Protein AF-A0A9D6HP53-F1 (afdb_monomer_lite)

Secondary structure (DSSP, 8-state):
--------------PPPGGGB-TTSSB-GGGHHHHHHHHHHHHHHTT-

Structure (mmCIF, N/CA/C/O backbone):
data_AF-A0A9D6HP53-F1
#
_entry.id   AF-A0A9D6HP53-F1
#
loop_
_atom_site.group_PDB
_atom_site.id
_atom_site.type_symbol
_atom_site.label_atom_id
_atom_site.label_alt_id
_atom_site.label_comp_id
_atom_site.label_asym_id
_atom_site.label_entity_id
_atom_site.label_seq_id
_atom_site.pdbx_PDB_ins_code
_atom_site.Cartn_x
_atom_site.Cartn_y
_atom_site.Cartn_z
_atom_site.occupancy
_atom_site.B_iso_or_equiv
_atom_site.auth_seq_id
_atom_site.auth_comp_id
_atom_site.auth_asym_id
_atom_site.auth_atom_id
_atom_site.pdbx_PDB_model_num
ATOM 1 N N . MET A 1 1 ? -0.310 4.895 39.758 1.00 51.38 1 MET A N 1
ATOM 2 C CA . MET A 1 1 ? 0.461 4.458 38.572 1.00 51.38 1 MET A CA 1
ATOM 3 C C . MET A 1 1 ? -0.503 3.706 37.666 1.00 51.38 1 MET A C 1
ATOM 5 O O . MET A 1 1 ? -0.976 2.663 38.085 1.00 51.38 1 MET A O 1
ATOM 9 N N . GLY A 1 2 ? -0.867 4.252 36.504 1.00 59.00 2 GLY A N 1
ATOM 10 C CA . GLY A 1 2 ? -1.764 3.573 35.557 1.00 59.00 2 GLY A CA 1
ATOM 11 C C . GLY A 1 2 ? -2.779 4.520 34.929 1.00 59.00 2 GLY A C 1
ATOM 12 O O . GLY A 1 2 ? -3.819 4.791 35.511 1.00 59.00 2 GLY A O 1
ATOM 13 N N . GLY A 1 3 ? -2.443 5.039 33.754 1.00 52.19 3 GLY A N 1
ATOM 14 C CA . GLY A 1 3 ? -3.296 5.940 32.986 1.00 52.19 3 GLY A CA 1
ATOM 15 C C . GLY A 1 3 ? -2.545 6.498 31.786 1.00 52.19 3 GLY A C 1
ATOM 16 O O . GLY A 1 3 ? -2.491 7.708 31.603 1.00 52.19 3 GLY A O 1
ATOM 17 N N . ALA A 1 4 ? -1.871 5.632 31.025 1.00 58.12 4 ALA A N 1
ATOM 18 C CA . ALA A 1 4 ? -1.280 6.034 29.759 1.00 58.12 4 ALA A CA 1
ATOM 19 C C . ALA A 1 4 ? -2.428 6.277 28.773 1.00 58.12 4 ALA A C 1
ATOM 21 O O . ALA A 1 4 ? -3.020 5.331 28.259 1.00 58.12 4 ALA A O 1
ATOM 22 N N . GLY A 1 5 ? -2.755 7.546 28.532 1.00 58.44 5 GLY A N 1
ATOM 23 C CA . GLY A 1 5 ? -3.533 7.964 27.371 1.00 58.44 5 GLY A CA 1
ATOM 24 C C . GLY A 1 5 ? -2.715 7.721 26.105 1.00 58.44 5 GLY A C 1
ATOM 25 O O . GLY A 1 5 ? -2.140 8.648 25.545 1.00 58.44 5 GLY A O 1
ATOM 26 N N . GLY A 1 6 ? -2.584 6.458 25.701 1.00 63.44 6 GLY A N 1
ATOM 27 C CA . GLY A 1 6 ? -2.024 6.090 24.410 1.00 63.44 6 GLY A CA 1
ATOM 28 C C . GLY A 1 6 ? -3.072 6.369 23.346 1.00 63.44 6 GLY A C 1
ATOM 29 O O . GLY A 1 6 ? -4.142 5.764 23.373 1.00 63.44 6 GLY A O 1
ATOM 30 N N . GLY A 1 7 ? -2.787 7.300 22.434 1.00 74.12 7 GLY A N 1
ATOM 31 C CA . GLY A 1 7 ? -3.608 7.476 21.240 1.00 74.12 7 GLY A CA 1
ATOM 32 C C . GLY A 1 7 ? -3.782 6.134 20.528 1.00 74.12 7 GLY A C 1
ATOM 33 O O . GLY A 1 7 ? -2.864 5.314 20.499 1.00 74.12 7 GLY A O 1
ATOM 34 N N . ILE A 1 8 ? -4.971 5.888 19.990 1.00 82.19 8 ILE A N 1
ATOM 35 C CA . ILE A 1 8 ? -5.259 4.649 19.270 1.00 82.19 8 ILE A CA 1
ATOM 36 C C . ILE A 1 8 ? -4.419 4.647 17.990 1.00 82.19 8 ILE A C 1
ATOM 38 O O . ILE A 1 8 ? -4.523 5.561 17.172 1.00 82.19 8 ILE A O 1
ATOM 42 N N . VAL A 1 9 ? -3.580 3.625 17.821 1.00 86.75 9 VAL A N 1
ATOM 43 C CA . VAL A 1 9 ? -2.738 3.437 16.633 1.00 86.75 9 VAL A CA 1
ATOM 44 C C . VAL A 1 9 ? -3.153 2.145 15.941 1.00 86.75 9 VAL A C 1
ATOM 46 O O . VAL A 1 9 ? -3.107 1.078 16.549 1.00 86.75 9 VAL A O 1
ATOM 49 N N . ALA A 1 10 ? -3.508 2.237 14.659 1.00 88.50 10 ALA A N 1
ATOM 50 C CA . ALA A 1 10 ? -3.755 1.081 13.802 1.00 88.50 10 ALA A CA 1
ATOM 51 C C . ALA A 1 10 ? -2.614 0.916 12.791 1.00 88.50 10 ALA A C 1
ATOM 53 O O . ALA A 1 10 ? -2.101 1.894 12.249 1.00 88.50 10 ALA A O 1
ATOM 54 N N . SER A 1 11 ? -2.236 -0.330 12.505 1.00 92.25 11 SER A N 1
ATOM 55 C CA . SER A 1 11 ? -1.258 -0.670 11.467 1.00 92.25 11 SER A CA 1
ATOM 56 C C . SER A 1 11 ? -1.891 -1.608 10.448 1.00 92.25 11 SER A C 1
ATOM 58 O O . SER A 1 11 ? -2.491 -2.615 10.820 1.00 92.25 11 SER A O 1
ATOM 60 N N . THR A 1 12 ? -1.752 -1.281 9.162 1.00 93.94 12 THR A N 1
ATOM 61 C CA . THR A 1 12 ? -2.304 -2.069 8.052 1.00 93.94 12 THR A CA 1
ATOM 62 C C . THR A 1 12 ? -1.183 -2.494 7.119 1.00 93.94 12 THR A C 1
ATOM 64 O O . THR A 1 12 ? -0.460 -1.658 6.579 1.00 93.94 12 THR A O 1
ATOM 67 N N . LYS A 1 13 ? -1.037 -3.805 6.904 1.00 94.88 13 LYS A N 1
ATOM 68 C CA . LYS A 1 13 ? -0.066 -4.345 5.946 1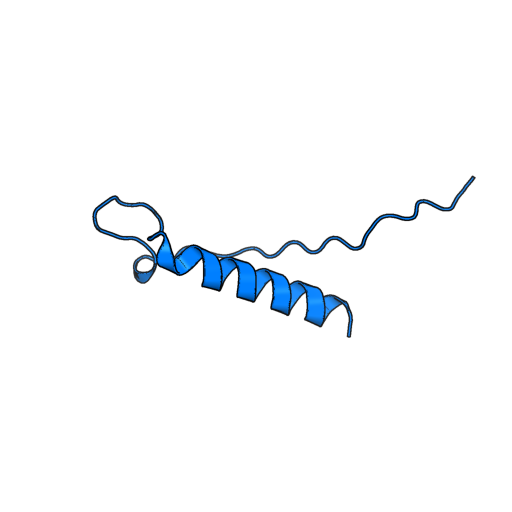.00 94.88 13 LYS A CA 1
ATOM 69 C C . LYS A 1 13 ? -0.665 -4.320 4.544 1.00 94.88 13 LYS A C 1
ATOM 71 O O . LYS A 1 13 ? -1.671 -4.977 4.291 1.00 94.88 13 LYS A O 1
ATOM 76 N N . LEU A 1 14 ? -0.013 -3.611 3.628 1.00 93.81 14 LEU A N 1
ATOM 77 C CA . LEU A 1 14 ? -0.386 -3.564 2.216 1.00 93.81 14 LEU A CA 1
ATOM 78 C C . LEU A 1 14 ? 0.685 -4.240 1.367 1.00 93.81 14 LEU A C 1
ATOM 80 O O . LEU A 1 14 ? 1.876 -3.963 1.504 1.00 93.81 14 LEU A O 1
ATOM 84 N N . ARG A 1 15 ? 0.255 -5.130 0.470 1.00 94.50 15 ARG A N 1
ATOM 85 C CA . ARG A 1 15 ? 1.131 -5.732 -0.536 1.00 94.50 15 ARG A CA 1
ATOM 86 C C . ARG A 1 15 ? 1.082 -4.894 -1.806 1.00 94.50 15 ARG A C 1
ATOM 88 O O . ARG A 1 15 ? 0.029 -4.806 -2.435 1.00 94.50 15 ARG A O 1
ATOM 95 N N . VAL A 1 16 ? 2.231 -4.352 -2.200 1.00 94.25 16 VAL A N 1
ATOM 96 C CA . VAL A 1 16 ? 2.392 -3.658 -3.483 1.00 94.25 16 VAL A CA 1
ATOM 97 C C . VAL A 1 16 ? 2.201 -4.659 -4.620 1.00 94.25 16 VAL A C 1
ATOM 99 O O . VAL A 1 16 ? 2.843 -5.716 -4.643 1.00 94.25 16 VAL A O 1
ATOM 102 N N . ARG A 1 17 ? 1.293 -4.357 -5.549 1.00 93.06 17 ARG A N 1
ATOM 103 C CA . ARG A 1 17 ? 1.071 -5.162 -6.755 1.00 93.06 17 ARG A CA 1
ATOM 104 C C . ARG A 1 17 ? 1.869 -4.577 -7.914 1.00 93.06 17 ARG A C 1
ATOM 106 O O . ARG A 1 17 ? 2.150 -3.387 -7.942 1.00 93.06 17 ARG A O 1
ATOM 113 N N . TYR A 1 18 ? 2.169 -5.406 -8.913 1.00 92.25 18 TYR A N 1
ATOM 114 C CA . TYR A 1 18 ? 2.886 -4.964 -10.117 1.00 92.25 18 TYR A CA 1
ATOM 115 C C . TYR A 1 18 ? 2.186 -3.791 -10.824 1.00 92.25 18 TYR A C 1
ATOM 117 O O . TYR A 1 18 ? 2.832 -2.846 -11.255 1.00 92.25 18 TYR A O 1
ATOM 125 N N . LYS A 1 19 ? 0.847 -3.799 -10.849 1.00 92.56 19 LYS A N 1
ATOM 126 C CA . LYS A 1 19 ? 0.041 -2.703 -11.408 1.00 92.56 19 LYS A CA 1
ATOM 127 C C . LYS A 1 19 ? 0.216 -1.360 -10.685 1.00 92.56 19 LYS A C 1
ATOM 129 O O . LYS A 1 19 ? -0.135 -0.329 -11.242 1.00 92.56 19 LYS A O 1
ATOM 134 N N . ASP A 1 20 ? 0.673 -1.385 -9.432 1.00 93.88 20 ASP A N 1
ATOM 135 C CA . ASP A 1 20 ? 0.815 -0.181 -8.616 1.00 93.88 20 ASP A CA 1
ATOM 136 C C . ASP A 1 20 ? 2.172 0.503 -8.874 1.00 93.88 20 ASP A C 1
ATOM 138 O O . ASP A 1 20 ? 2.399 1.620 -8.401 1.00 93.88 20 ASP A O 1
ATOM 142 N N . THR A 1 21 ? 3.067 -0.168 -9.613 1.00 93.44 21 THR A N 1
ATOM 143 C CA . THR A 1 21 ? 4.409 0.302 -9.968 1.00 93.44 21 THR A CA 1
ATOM 144 C C . THR A 1 21 ? 4.479 0.792 -11.411 1.00 93.44 21 THR A C 1
ATOM 146 O O . THR A 1 21 ? 3.789 0.255 -12.275 1.00 93.44 21 THR A O 1
ATOM 149 N N . ASP A 1 22 ? 5.317 1.792 -11.678 1.00 90.94 22 ASP A N 1
ATOM 150 C CA . ASP A 1 22 ? 5.528 2.352 -13.018 1.00 90.94 22 ASP A CA 1
ATOM 151 C C . ASP A 1 22 ? 6.891 1.945 -13.623 1.00 90.94 22 ASP A C 1
ATOM 153 O O . ASP A 1 22 ? 7.627 1.114 -13.080 1.00 90.94 22 ASP A O 1
ATOM 157 N N . CYS A 1 23 ? 7.247 2.535 -14.770 1.00 90.06 23 CYS A N 1
ATOM 158 C CA . CYS A 1 23 ? 8.520 2.286 -15.454 1.00 90.06 23 CYS A CA 1
ATOM 159 C C . CYS A 1 23 ? 9.764 2.612 -14.603 1.00 90.06 23 CYS A C 1
ATOM 161 O O . CYS A 1 23 ? 10.859 2.159 -14.939 1.00 90.06 23 CYS A O 1
ATOM 163 N N . MET A 1 24 ? 9.620 3.360 -13.504 1.00 91.38 24 MET A N 1
ATOM 164 C CA . MET A 1 24 ? 10.695 3.657 -12.554 1.00 91.38 24 MET A CA 1
ATOM 165 C C . MET A 1 24 ? 10.876 2.551 -11.501 1.00 91.38 24 MET A C 1
ATOM 167 O O . MET A 1 24 ? 11.756 2.659 -10.650 1.00 91.38 24 MET A O 1
ATOM 171 N N . LYS A 1 25 ? 10.090 1.462 -11.570 1.00 88.38 25 LYS A N 1
ATOM 172 C CA . LYS A 1 25 ? 10.132 0.297 -10.661 1.00 88.38 25 LYS A CA 1
ATOM 173 C C . LYS A 1 25 ? 9.829 0.642 -9.200 1.00 88.38 25 LYS A C 1
ATOM 175 O O . LYS A 1 25 ? 10.196 -0.103 -8.292 1.00 88.38 25 LYS A O 1
ATOM 180 N N . VAL A 1 26 ? 9.136 1.751 -8.977 1.00 92.69 26 VAL A N 1
ATOM 181 C CA . VAL A 1 26 ? 8.633 2.191 -7.674 1.00 92.69 26 VAL A CA 1
ATOM 182 C C . VAL A 1 26 ? 7.122 2.357 -7.752 1.00 92.69 26 VAL A C 1
ATOM 184 O O . VAL A 1 26 ? 6.544 2.331 -8.837 1.00 92.69 26 VAL A O 1
ATOM 187 N N . VAL A 1 27 ? 6.468 2.495 -6.599 1.00 94.94 27 VAL A N 1
ATOM 188 C CA . VAL A 1 27 ? 5.031 2.785 -6.558 1.00 94.94 27 VAL A CA 1
ATOM 189 C C . VAL A 1 27 ? 4.784 4.140 -7.214 1.00 94.94 27 VAL A C 1
ATOM 191 O O . VAL A 1 27 ? 5.377 5.142 -6.808 1.00 94.94 27 VAL A O 1
ATOM 194 N N . TYR A 1 28 ? 3.892 4.161 -8.202 1.00 96.06 28 TYR A N 1
ATOM 195 C CA . TYR A 1 28 ? 3.468 5.395 -8.848 1.00 96.06 28 TYR A CA 1
ATOM 196 C C . TYR A 1 28 ? 2.853 6.339 -7.811 1.00 96.06 28 TYR A C 1
ATOM 198 O O . TYR A 1 28 ? 1.997 5.929 -7.023 1.00 96.06 28 TYR A O 1
ATOM 206 N N . TYR A 1 29 ? 3.252 7.612 -7.820 1.00 94.12 29 TYR A N 1
ATOM 207 C CA . TYR A 1 29 ? 2.881 8.563 -6.767 1.00 94.12 29 TYR A CA 1
ATOM 208 C C . TYR A 1 29 ? 1.362 8.723 -6.584 1.00 94.12 29 TYR A C 1
ATOM 210 O O . TYR A 1 29 ? 0.895 8.945 -5.467 1.00 94.12 29 TYR A O 1
ATOM 218 N N . GLY A 1 30 ? 0.577 8.552 -7.653 1.00 94.00 30 GLY A N 1
ATOM 219 C CA . GLY A 1 30 ? -0.885 8.619 -7.589 1.00 94.00 30 GLY A CA 1
ATOM 220 C C . GLY A 1 30 ? -1.518 7.532 -6.713 1.00 94.00 30 GLY A C 1
ATOM 221 O O . GLY A 1 30 ? -2.617 7.728 -6.203 1.00 94.00 30 GLY A O 1
ATOM 222 N N . ASN A 1 31 ? -0.819 6.420 -6.471 1.00 94.69 31 ASN A N 1
ATOM 223 C CA . ASN A 1 31 ? -1.335 5.297 -5.687 1.00 94.69 31 ASN A CA 1
ATOM 224 C C . ASN A 1 31 ? -1.165 5.482 -4.168 1.00 94.69 31 ASN A C 1
ATOM 226 O O . ASN A 1 31 ? -1.791 4.756 -3.394 1.00 94.69 31 ASN A O 1
ATOM 230 N N . TYR A 1 32 ? -0.375 6.462 -3.708 1.00 94.94 32 TYR A N 1
ATOM 231 C CA . TYR A 1 32 ? -0.192 6.694 -2.269 1.00 94.94 32 TYR A CA 1
ATOM 232 C C . TYR A 1 32 ? -1.485 7.127 -1.569 1.00 94.94 32 TYR A C 1
ATOM 234 O O . TYR A 1 32 ? -1.745 6.686 -0.450 1.00 94.94 32 TYR A O 1
ATOM 242 N N . LEU A 1 33 ? -2.330 7.929 -2.229 1.00 95.81 33 LEU A N 1
ATOM 243 C CA . LEU A 1 33 ? -3.625 8.339 -1.670 1.00 95.81 33 LEU A CA 1
ATOM 244 C C . LEU A 1 33 ? -4.531 7.132 -1.406 1.00 95.81 33 LEU A C 1
ATOM 246 O O . LEU A 1 33 ? -5.141 7.042 -0.343 1.00 95.81 33 LEU A O 1
ATOM 250 N N . THR A 1 34 ? -4.543 6.162 -2.320 1.00 95.88 34 THR A N 1
ATOM 251 C CA . THR A 1 34 ? -5.275 4.904 -2.139 1.00 95.88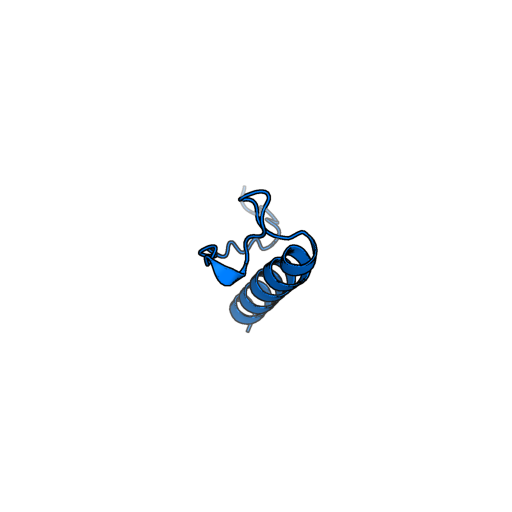 34 THR A CA 1
ATOM 252 C C . THR A 1 34 ? -4.733 4.102 -0.955 1.00 95.88 34 THR A C 1
ATOM 254 O O . THR A 1 34 ? -5.508 3.539 -0.189 1.00 95.88 34 THR A O 1
ATOM 257 N N . TYR A 1 35 ? -3.413 4.059 -0.749 1.00 95.56 35 TYR A N 1
ATOM 258 C CA . TYR A 1 35 ? -2.832 3.352 0.401 1.00 95.56 35 TYR A CA 1
ATOM 259 C C . TYR A 1 35 ? -3.210 4.011 1.734 1.00 95.56 35 TYR A C 1
ATOM 261 O O . TYR A 1 35 ? -3.530 3.306 2.694 1.00 95.56 35 TYR A O 1
ATOM 269 N N . PHE A 1 36 ? -3.236 5.346 1.788 1.00 95.12 36 PHE A N 1
ATOM 270 C CA . PHE A 1 36 ? -3.705 6.075 2.969 1.00 95.12 36 PHE A CA 1
ATOM 271 C C . PHE A 1 36 ? -5.194 5.871 3.228 1.00 95.12 36 PHE A C 1
ATOM 273 O O . PHE A 1 36 ? -5.597 5.705 4.380 1.00 95.12 36 PHE A O 1
ATOM 280 N N . GLU A 1 37 ? -6.012 5.835 2.178 1.00 96.62 37 GLU A N 1
ATOM 281 C CA . GLU A 1 37 ? -7.435 5.542 2.306 1.00 96.62 37 GLU A CA 1
ATOM 282 C C . GLU A 1 37 ? -7.669 4.160 2.920 1.00 96.62 37 GLU A C 1
ATOM 284 O O . GLU A 1 37 ? -8.446 4.046 3.867 1.00 96.62 37 GLU A O 1
ATOM 289 N N . VAL A 1 38 ? -6.950 3.132 2.457 1.00 95.94 38 VAL A N 1
ATOM 290 C CA . VAL A 1 38 ? -7.045 1.779 3.024 1.00 95.94 38 VAL A CA 1
ATOM 291 C C . VAL A 1 38 ? -6.670 1.779 4.507 1.00 95.94 38 VAL A C 1
ATOM 293 O O . VAL A 1 38 ? -7.431 1.265 5.322 1.00 95.94 38 VAL A O 1
ATOM 296 N N . GLY A 1 39 ? -5.552 2.408 4.885 1.00 94.81 39 GLY A N 1
ATOM 297 C CA . GLY A 1 39 ? -5.149 2.508 6.293 1.00 94.81 39 GLY A CA 1
ATOM 298 C C . GLY A 1 39 ? -6.183 3.230 7.164 1.00 94.81 39 GLY A C 1
ATOM 299 O O . GLY A 1 39 ? -6.447 2.809 8.288 1.00 94.81 39 GLY A O 1
ATOM 300 N N . ARG A 1 40 ? -6.824 4.277 6.631 1.00 94.25 40 ARG A N 1
ATOM 301 C CA . ARG A 1 40 ? -7.899 5.008 7.313 1.00 94.25 40 ARG A CA 1
ATOM 302 C C . ARG A 1 40 ? -9.156 4.156 7.485 1.00 94.25 40 ARG A C 1
ATOM 304 O O . ARG A 1 40 ? -9.762 4.194 8.550 1.00 94.25 40 ARG A O 1
ATOM 311 N N . VAL A 1 41 ? -9.551 3.395 6.466 1.00 95.56 41 VAL A N 1
ATOM 312 C CA . VAL A 1 41 ? -10.707 2.488 6.545 1.00 95.56 41 VAL A CA 1
ATOM 313 C C . VAL A 1 41 ? -10.466 1.397 7.584 1.00 95.56 41 VAL A C 1
ATOM 315 O O . VAL A 1 41 ? -11.343 1.143 8.401 1.00 95.56 41 VAL A O 1
ATOM 318 N N . GLU A 1 42 ? -9.280 0.790 7.605 1.00 9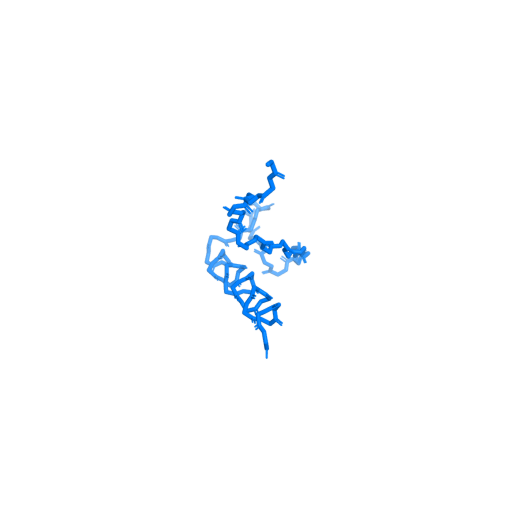4.44 42 GLU A N 1
ATOM 319 C CA . GLU A 1 42 ? -8.937 -0.225 8.608 1.00 94.44 42 GLU A CA 1
ATOM 320 C C . GLU A 1 42 ? -8.847 0.362 10.023 1.00 94.44 42 GLU A C 1
ATOM 322 O O . GLU A 1 42 ? -9.299 -0.273 10.972 1.00 94.44 42 GLU A O 1
ATOM 327 N N . PHE A 1 43 ? -8.340 1.590 10.175 1.00 93.38 43 PHE A N 1
ATOM 328 C CA . PHE A 1 43 ? -8.399 2.306 11.451 1.00 93.38 43 PHE A CA 1
ATOM 329 C C . PHE A 1 43 ? -9.848 2.481 11.922 1.00 93.38 43 PHE A C 1
ATOM 331 O O . PHE A 1 43 ? -10.159 2.137 13.056 1.00 93.38 43 PHE A O 1
ATOM 338 N N . LEU A 1 44 ? -10.746 2.954 11.051 1.00 93.44 44 LEU A N 1
ATOM 339 C CA . LEU A 1 44 ? -12.161 3.136 11.392 1.00 93.44 44 LEU A CA 1
ATOM 340 C C . LEU A 1 44 ? -12.854 1.806 11.723 1.00 93.44 44 LEU A C 1
ATOM 342 O O . LEU A 1 44 ? -13.589 1.753 12.699 1.00 93.44 44 LEU A O 1
ATOM 346 N N . ARG A 1 45 ? -12.563 0.724 10.988 1.00 90.38 45 ARG A N 1
ATOM 347 C CA . ARG A 1 45 ? -13.078 -0.628 11.289 1.00 90.38 45 ARG A CA 1
ATOM 348 C C . ARG A 1 45 ? -12.625 -1.172 12.642 1.00 90.38 45 ARG A C 1
ATOM 350 O O . ARG A 1 45 ? -13.306 -2.001 13.229 1.00 90.38 45 ARG A O 1
ATOM 357 N N . GLN A 1 46 ? -11.461 -0.754 13.135 1.00 87.62 46 GLN A N 1
ATOM 358 C CA . GLN A 1 46 ? -11.008 -1.118 14.482 1.00 87.62 46 GLN A CA 1
ATOM 359 C C . GLN A 1 46 ? -11.727 -0.316 15.576 1.00 87.62 46 GLN A C 1
ATOM 361 O O . GLN A 1 46 ? -11.577 -0.634 16.753 1.00 87.62 46 GLN A O 1
ATOM 366 N N . GLN A 1 47 ? -12.461 0.739 15.215 1.00 86.44 47 GLN A N 1
ATOM 367 C CA . GLN A 1 47 ? -13.192 1.601 16.146 1.00 86.44 47 GLN A CA 1
ATOM 368 C C . GLN A 1 47 ? -14.685 1.260 16.262 1.00 86.44 47 GLN A C 1
ATOM 370 O O . GLN A 1 47 ? -15.320 1.743 17.198 1.00 86.44 47 GLN A O 1
ATOM 375 N N . GLY A 1 48 ? -15.237 0.427 15.374 1.00 71.25 48 GLY A N 1
ATOM 376 C CA . GLY A 1 48 ? -16.634 -0.023 15.395 1.00 71.25 48 GLY A CA 1
ATOM 377 C C . GLY A 1 48 ? -17.142 -0.401 14.013 1.00 71.25 48 GLY A C 1
ATOM 378 O O . GLY A 1 48 ? -18.375 -0.564 13.901 1.00 71.25 48 GLY A O 1
#

Sequence (48 aa):
MGGAGGGIVASTKLRVRYKDTDCMKVVYYGNYLTYFEVGRVEFLRQQG

pLDDT: mean 87.53, std 12.6, range [51.38, 96.62]

Foldseek 3Di:
DDDPPDDDDDDDDDDDDPVQADPVRDGDPVCVVVVVVVRVVVSVVVVD

Radius of gyration: 15.5 Å; chains: 1; bounding box: 27×14×54 Å

=== Feature glossary ===
The record interleaves many kinds of information about one protein. Here is each kind framed as the question it answers.

Q: Are the domains correctly placed relative to each other?
A: Predicted aligned error is AlphaFold's pairwise confidence. Unlike pLDDT (per-residue), PAE is per-residue-pair and captures whether two parts of the structure are correctly placed relative to each other. Units are ångströms of expected positional error.

Q: Which residues are in helices, strands, or loops?
A: Eight-state secondary structure (DSSP): H is the canonical α-helix, G the tighter 3₁₀-helix, I the wider π-helix; E/B are β-structure, T and S are turns and bends, and '-' is everything else. DSSP derives these from the pattern 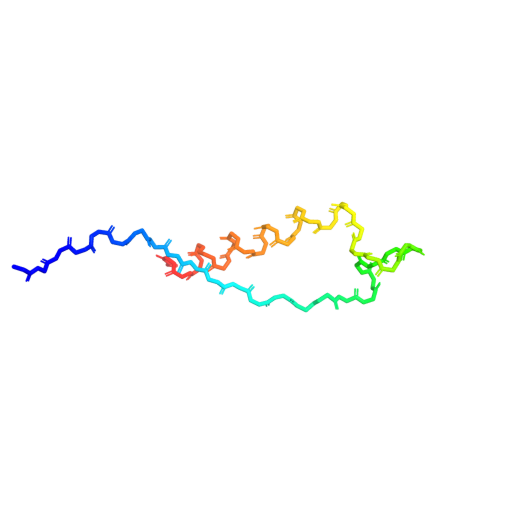of main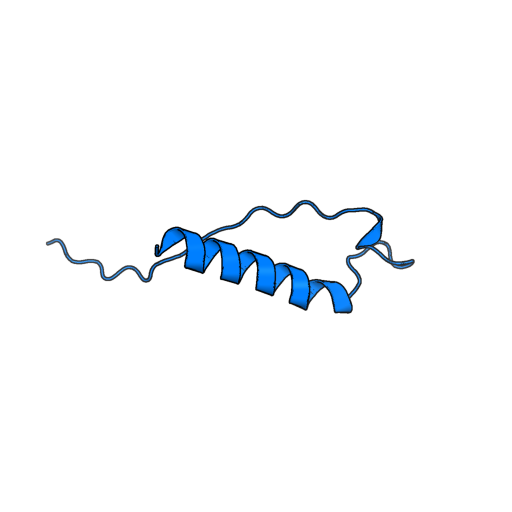-chain N–H···O=C hydrogen bonds, not from the sequence.

Q: What if only a Cα trace is available?
A: P-SEA three-state annotation labels each residue as helix, strand, or coil based purely on the geometry of the Cα trace. It serves as a fallback when the full backbone (and thus DSSP) is unavailable.

Q: What are the backbone torsion angles?
A: φ (phi) and ψ (psi) are the two rotatable backbone dihedrals per residue: φ is the C(i-1)–N–Cα–C torsion, ψ is the N–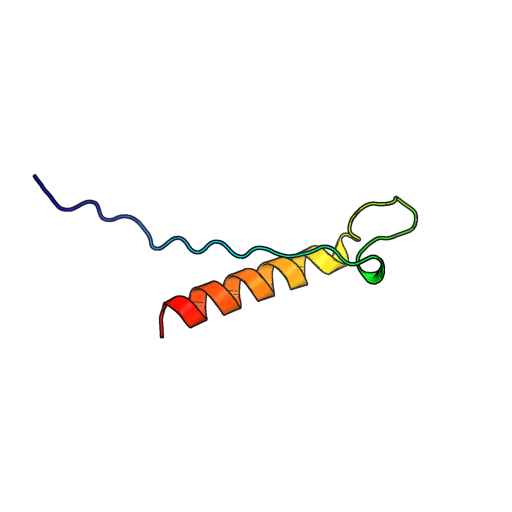Cα–C–N(i+1) torsion, both in degrees on (−180°, 180°]. α-helical residues cluster near (−60°, −45°); β-strand residues near (−120°, +130°). A Ramachandran plot is simply a scatter of (φ, ψ) for every residue.

Q: What known structures does this most resemble?
A: Structural nearest neighbors (via Foldseek easy-search vs the PDB). Reported per hit: target PDB id, E-value, and alignment TM-score. A TM-score above ~0.5 is the conventional threshold for 'same fold'.

Q: What family and function is it annotated with?
A: Database cross-references. InterPro integrates a dozen domain/family signature databases into unified entries with residue-range hits. GO terms attach function/process/location labels with evidence codes. CATH codes position the fold in a four-level structural taxonomy. Organism is the NCBI-taxonomy species name.

Q: Which residues are buried vs exposed?
A: Solvent accessibility: the surface area of each residue that a 1.4 Å water probe can touch, in Å². When only backbone atoms are present the absolute values are lower than full-atom SASA (side chains contribute most of the area) and are flagged as backbone-only.

Q: What do the diagnostic plots show?
A: Three diagnostic plots accompany the record. The Cα contact map visualizes the tertiary structure as a 2D adjacency matrix (8 Å cutoff, sequence-local contacts suppressed). The Ramachandran plot shows the distribution of backbone (φ, ψ) torsions, with points in the α and β basins reflecting secondary structure content. The PAE plot shows AlphaFold's inter-residue confidence as a color matrix.

Q: What is the amino-acid chain?
A: The amino-acid sequence is the protein's primary structure: the linear order of residues from the N-terminus to the C-terminus, written in one-letter code. Everything else here — the 3D coordinates, the secondary structure, the domain annotations — is ultimately a consequence of this string.

Q: What do the rendered images show?
A: The six renders are orthographic views along the three Cartesian axes in both directions. Representation (cartoon, sticks, or surface) and color scheme (sequence-rainbow or by-chain) vary across proteins so the training set covers all the common visualization conventions.

Q: Where is each backbone atom in 3D?
A: The mmCIF table is the protein's shape written out atom by atom. For each backbone N, Cα, C, and carbonyl O, it records an (x, y, z) coordinate triple in Å plus the residue type, chain letter, and residue number.

Q: How mobile is each atom in the crystal?
A: For experimental (PDB) structures, the B-factor (temperature factor) quantifies the positional spread of each atom in the crystal — a combination of thermal vibration and static disorder — in units of Å². High B-factors mark flexible loops or poorly resolved regions; low B-factors mark the rigid, well-ordered core.

Q: How big and how compact is the whole molecule?
A: Three whole-structure scalars: the radius of gyration (RMS distance of Cα from centroid, in Å), the count of Cα–Cα contacts (pairs closer than 8 Å and separated by more than four residues in sequence — i.e. tertiary, not local, contacts), and the bounding-box dimensions. Together they distinguish compact globular folds from extended fibres or disordered chains.

Q: What does the local fold look like, residue by residue?
A: A 3Di character summarizes, for each residue, the relative orientation of the Cα frame of its nearest spatial neighbor. Because it encodes fold topology rather than chemistry, 3Di alignments detect remote structural similarity that sequence alignment misses.

Q: How confident is the AlphaFold model at each residue?
A: For AlphaFold models, the B-factor field carries pLDDT — the model's own estimate of local accuracy on a 0–100 scale. Regions with pLDDT<50 should be treated as essentially unmodeled; they often correspond to intrinsically disordered segments.